Protein AF-A0A7W5Q5V3-F1 (afdb_monomer_lite)

Secondary structure (DSSP, 8-state):
---THHHHHHHHHHHHHHHHHTT-GGGHHHHHHHHHHHHHHHHHHHHHHHHH-TTSPPB-HHHHHHHHHHTTS--HHHHHHHHHHHHHTTSEEE---S-GGG--EEE-HHHHHHHHHHHH-

Structure (mmCIF, N/CA/C/O backbone):
data_AF-A0A7W5Q5V3-F1
#
_entry.id   AF-A0A7W5Q5V3-F1
#
loop_
_atom_site.group_PDB
_atom_site.id
_atom_site.type_symbol
_atom_site.label_atom_id
_atom_site.label_alt_id
_atom_site.label_comp_id
_atom_site.label_asym_id
_atom_site.label_entity_id
_atom_site.label_seq_id
_atom_site.pdbx_PDB_ins_code
_atom_site.Cartn_x
_atom_site.Cartn_y
_atom_site.Cartn_z
_atom_site.occupancy
_atom_site.B_iso_or_equiv
_atom_site.auth_seq_id
_atom_site.auth_comp_id
_atom_site.auth_asym_id
_atom_site.auth_atom_id
_atom_site.pdbx_PDB_model_num
ATOM 1 N N . MET A 1 1 ? -6.103 -21.461 3.390 1.00 38.94 1 MET A N 1
ATOM 2 C CA . MET A 1 1 ? -4.773 -20.931 3.754 1.00 38.94 1 MET A CA 1
ATOM 3 C C . MET A 1 1 ? -4.453 -19.844 2.753 1.00 38.94 1 MET A C 1
ATOM 5 O O . MET A 1 1 ? -4.415 -20.151 1.572 1.00 38.94 1 MET A O 1
ATOM 9 N N . ALA A 1 2 ? -4.349 -18.593 3.192 1.00 44.75 2 ALA A N 1
ATOM 10 C CA . ALA A 1 2 ? -3.824 -17.533 2.341 1.00 44.75 2 ALA A CA 1
ATOM 11 C C . ALA A 1 2 ? -2.324 -17.766 2.206 1.00 44.75 2 ALA A C 1
ATOM 13 O O . ALA A 1 2 ? -1.632 -17.876 3.216 1.00 44.75 2 ALA A O 1
ATOM 14 N N . ASP A 1 3 ? -1.875 -17.975 0.981 1.00 50.19 3 ASP A N 1
ATOM 15 C CA . ASP A 1 3 ? -0.539 -18.459 0.697 1.00 50.19 3 ASP A CA 1
ATOM 16 C C . ASP A 1 3 ? 0.484 -17.327 0.885 1.00 50.19 3 ASP A C 1
ATOM 18 O O . ASP A 1 3 ? 0.338 -16.236 0.328 1.00 50.19 3 ASP A O 1
ATOM 22 N N . ALA A 1 4 ? 1.529 -17.592 1.673 1.00 59.59 4 ALA A N 1
ATOM 23 C CA . ALA A 1 4 ? 2.679 -16.701 1.829 1.00 59.59 4 ALA A CA 1
ATOM 24 C C . ALA A 1 4 ? 3.370 -16.408 0.479 1.00 59.59 4 ALA A C 1
ATOM 26 O O . ALA A 1 4 ? 4.156 -15.464 0.371 1.00 59.59 4 ALA A O 1
ATOM 27 N N . SER A 1 5 ? 3.041 -17.182 -0.562 1.00 63.44 5 SER A N 1
ATOM 28 C CA . SER A 1 5 ? 3.437 -16.932 -1.944 1.00 63.44 5 SER A CA 1
ATOM 29 C C . SER A 1 5 ? 2.993 -15.574 -2.482 1.00 63.44 5 SER A C 1
ATOM 31 O O . SER A 1 5 ? 3.729 -15.006 -3.280 1.00 63.44 5 SER A O 1
ATOM 33 N N . PHE A 1 6 ? 1.864 -14.997 -2.043 1.00 64.62 6 PHE A N 1
ATOM 34 C CA . PHE A 1 6 ? 1.390 -13.727 -2.610 1.00 64.62 6 PHE A CA 1
ATOM 35 C C . PHE A 1 6 ? 2.331 -12.562 -2.280 1.00 64.62 6 PHE A C 1
ATOM 37 O O . PHE A 1 6 ? 2.750 -11.817 -3.167 1.00 64.62 6 PHE A O 1
ATOM 44 N N . ALA A 1 7 ? 2.721 -12.432 -1.011 1.00 66.06 7 ALA A N 1
ATOM 45 C CA . ALA A 1 7 ? 3.658 -11.399 -0.583 1.00 66.06 7 ALA A CA 1
ATOM 46 C C . ALA A 1 7 ? 5.061 -11.617 -1.166 1.00 66.06 7 ALA A C 1
ATOM 48 O O . ALA A 1 7 ? 5.731 -10.652 -1.542 1.00 66.06 7 ALA A O 1
ATOM 49 N N . ALA A 1 8 ? 5.492 -12.878 -1.284 1.00 72.38 8 ALA A N 1
ATOM 50 C CA . ALA A 1 8 ? 6.761 -13.229 -1.911 1.00 72.38 8 ALA A CA 1
ATOM 51 C C . ALA A 1 8 ? 6.774 -12.876 -3.409 1.00 72.38 8 ALA A C 1
ATOM 53 O O . ALA A 1 8 ? 7.671 -12.163 -3.854 1.00 72.38 8 ALA A O 1
ATOM 54 N N . ALA A 1 9 ? 5.745 -13.276 -4.159 1.00 71.12 9 ALA A N 1
ATOM 55 C CA . ALA A 1 9 ? 5.604 -12.987 -5.584 1.00 71.12 9 ALA A CA 1
ATOM 56 C C . ALA A 1 9 ? 5.512 -11.479 -5.853 1.00 71.12 9 ALA A C 1
ATOM 58 O O . ALA A 1 9 ? 6.151 -10.962 -6.769 1.00 71.12 9 ALA A O 1
ATOM 59 N N . LEU A 1 10 ? 4.776 -10.740 -5.017 1.00 71.62 10 LEU A N 1
ATOM 60 C CA . LEU A 1 10 ? 4.713 -9.287 -5.124 1.00 71.62 10 LEU A CA 1
ATOM 61 C C . LEU A 1 10 ? 6.079 -8.637 -4.875 1.00 71.62 10 LEU A C 1
ATOM 63 O O . LEU A 1 10 ? 6.469 -7.716 -5.594 1.00 71.62 10 LEU A O 1
ATOM 67 N N . ARG A 1 11 ? 6.820 -9.107 -3.866 1.00 75.19 11 ARG A N 1
ATOM 68 C CA . ARG A 1 11 ? 8.181 -8.635 -3.592 1.00 75.19 11 ARG A CA 1
ATOM 69 C C . ARG A 1 11 ? 9.110 -8.920 -4.772 1.00 75.19 11 ARG A C 1
ATOM 71 O O . ARG A 1 11 ? 9.891 -8.045 -5.135 1.00 75.19 11 ARG A O 1
ATOM 78 N N . GLU A 1 12 ? 9.043 -10.106 -5.365 1.00 78.94 12 GLU A N 1
ATOM 79 C CA . GLU A 1 12 ? 9.849 -10.467 -6.537 1.00 78.94 12 GLU A CA 1
ATOM 80 C C . GLU A 1 12 ? 9.538 -9.564 -7.732 1.00 78.94 12 GLU A C 1
ATOM 82 O O . GLU A 1 12 ? 10.447 -8.915 -8.256 1.00 78.94 12 GLU A O 1
ATOM 87 N N . ALA A 1 13 ? 8.256 -9.401 -8.072 1.00 72.06 13 ALA A N 1
ATOM 88 C CA . ALA A 1 13 ? 7.819 -8.480 -9.119 1.00 72.06 13 ALA A CA 1
ATOM 89 C C . ALA A 1 13 ? 8.289 -7.038 -8.846 1.00 72.06 13 ALA A C 1
ATOM 91 O O . ALA A 1 13 ? 8.754 -6.339 -9.750 1.00 72.06 13 ALA A O 1
ATOM 92 N N . ALA A 1 14 ? 8.235 -6.591 -7.586 1.00 71.69 14 ALA A N 1
ATOM 93 C CA . ALA A 1 14 ? 8.728 -5.279 -7.182 1.00 71.69 14 ALA A CA 1
ATOM 94 C C . ALA A 1 14 ? 10.235 -5.122 -7.424 1.00 71.69 14 ALA A C 1
ATOM 96 O O . ALA A 1 14 ? 10.678 -4.087 -7.926 1.00 71.69 14 ALA A O 1
ATOM 97 N N . LEU A 1 15 ? 11.030 -6.137 -7.084 1.00 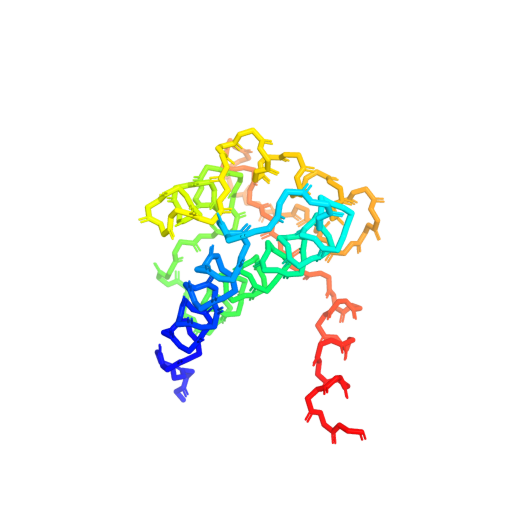78.56 15 LEU A N 1
ATOM 98 C CA . LEU A 1 15 ? 12.481 -6.122 -7.263 1.00 78.56 15 LEU A CA 1
ATOM 99 C C . LEU A 1 15 ? 12.874 -6.095 -8.743 1.00 78.56 15 LEU A C 1
ATOM 101 O O . LEU A 1 15 ? 13.772 -5.332 -9.111 1.00 78.56 15 LEU A O 1
ATOM 105 N N . GLU A 1 16 ? 12.192 -6.863 -9.593 1.00 76.12 16 GLU A N 1
ATOM 106 C CA . GLU A 1 16 ? 12.409 -6.840 -11.043 1.00 76.12 16 GLU A CA 1
ATOM 107 C C . GLU A 1 16 ? 12.073 -5.472 -11.646 1.00 76.12 16 GLU A C 1
ATOM 109 O O . GLU A 1 16 ? 12.879 -4.884 -12.375 1.00 76.12 16 GLU A O 1
ATOM 114 N N . LEU A 1 17 ? 10.927 -4.900 -11.270 1.00 67.75 17 LEU A N 1
ATOM 115 C CA . LEU A 1 17 ? 10.507 -3.572 -11.718 1.00 67.75 17 LEU A CA 1
ATOM 116 C C . LEU A 1 17 ? 11.478 -2.471 -11.260 1.00 67.75 17 LEU A C 1
ATOM 118 O O . LEU A 1 17 ? 11.837 -1.589 -12.044 1.00 67.75 17 LEU A O 1
ATOM 122 N N . LEU A 1 18 ? 11.981 -2.541 -10.023 1.00 69.19 18 LEU A N 1
ATOM 123 C CA . LEU A 1 18 ? 13.013 -1.628 -9.513 1.00 69.19 18 LEU A CA 1
ATOM 124 C C . LEU A 1 18 ? 14.356 -1.787 -10.240 1.00 69.19 18 LEU A C 1
ATOM 126 O O . LEU A 1 18 ? 15.088 -0.808 -10.418 1.00 69.19 18 LEU A O 1
ATOM 130 N N . ALA A 1 19 ? 14.708 -3.004 -10.654 1.00 74.50 19 ALA A N 1
ATOM 131 C CA . ALA A 1 19 ? 15.919 -3.253 -11.426 1.00 74.50 19 ALA A CA 1
ATOM 132 C C . ALA A 1 19 ? 15.833 -2.618 -12.823 1.00 74.50 19 ALA A C 1
ATOM 134 O O . ALA A 1 19 ? 16.805 -2.011 -13.280 1.00 74.50 19 ALA A O 1
ATOM 135 N N . ILE A 1 20 ? 14.662 -2.688 -13.465 1.00 67.31 20 ILE A N 1
ATOM 136 C CA . ILE A 1 20 ? 14.375 -1.999 -14.732 1.00 67.31 20 ILE A CA 1
ATOM 137 C C . ILE A 1 20 ? 14.416 -0.475 -14.530 1.00 67.31 20 ILE A C 1
ATOM 139 O O . ILE A 1 20 ? 15.057 0.236 -15.306 1.00 67.31 20 ILE A O 1
ATOM 143 N N . HIS A 1 21 ? 13.820 0.023 -13.442 1.00 61.50 21 HIS A N 1
ATOM 144 C CA . HIS A 1 21 ? 13.783 1.445 -13.083 1.00 61.50 21 HIS A CA 1
ATOM 145 C C . HIS A 1 21 ? 15.176 2.098 -13.019 1.00 61.50 21 HIS A C 1
ATOM 147 O O . HIS A 1 21 ? 15.357 3.213 -13.512 1.00 61.50 21 HIS A O 1
ATOM 153 N N . ARG A 1 22 ? 16.183 1.413 -12.463 1.00 65.81 22 ARG A N 1
ATOM 154 C CA . ARG A 1 22 ? 17.539 1.974 -12.297 1.00 65.81 22 ARG A CA 1
ATOM 155 C C . ARG A 1 22 ? 18.311 2.172 -13.606 1.00 65.81 22 ARG A C 1
ATOM 157 O O . ARG A 1 22 ? 19.332 2.852 -13.595 1.00 65.81 22 ARG A O 1
ATOM 164 N N . ARG A 1 23 ? 17.861 1.588 -14.722 1.00 69.44 23 ARG A N 1
ATOM 165 C CA . ARG A 1 23 ? 18.621 1.549 -15.985 1.00 69.44 23 ARG A CA 1
ATOM 166 C C . ARG A 1 23 ? 18.304 2.691 -16.962 1.00 69.44 23 ARG A C 1
ATOM 168 O O . ARG A 1 23 ? 19.060 2.864 -17.911 1.00 69.44 23 ARG A O 1
ATOM 175 N N . ALA A 1 24 ? 17.236 3.478 -16.764 1.00 60.72 24 ALA A N 1
ATOM 176 C CA . ALA A 1 24 ? 16.816 4.493 -17.745 1.00 60.72 24 ALA A CA 1
ATOM 177 C C . ALA A 1 24 ? 16.124 5.737 -17.117 1.00 60.72 24 ALA A C 1
ATOM 179 O O . ALA A 1 24 ? 14.959 5.674 -16.729 1.00 60.72 24 ALA A O 1
ATOM 180 N N . PRO A 1 25 ? 16.779 6.915 -17.070 1.00 53.34 25 PRO A N 1
ATOM 181 C CA . PRO A 1 25 ? 16.244 8.123 -16.416 1.00 53.34 25 PRO A CA 1
ATOM 182 C C . PRO A 1 25 ? 15.118 8.875 -17.154 1.00 53.34 25 PRO A C 1
ATOM 184 O O . PRO A 1 25 ? 14.448 9.699 -16.547 1.00 53.34 25 PRO A O 1
ATOM 187 N N . ARG A 1 26 ? 14.844 8.614 -18.444 1.00 54.12 26 ARG A N 1
ATOM 188 C CA . ARG A 1 26 ? 13.681 9.206 -19.160 1.00 54.12 26 ARG A CA 1
ATOM 189 C C . ARG A 1 26 ? 12.332 8.582 -18.766 1.00 54.12 26 ARG A C 1
ATOM 191 O O . ARG A 1 26 ? 11.280 9.036 -19.202 1.00 54.12 26 ARG A O 1
ATOM 198 N N . VAL A 1 27 ? 12.368 7.560 -17.917 1.00 58.94 27 VAL A N 1
ATOM 199 C CA . VAL A 1 27 ? 11.244 6.697 -17.546 1.00 58.94 27 VAL A CA 1
ATOM 200 C C . VAL A 1 27 ? 10.504 7.231 -16.306 1.00 58.94 27 VAL A C 1
ATOM 202 O O . VAL A 1 27 ? 9.571 6.602 -15.846 1.00 58.94 27 VAL A O 1
ATOM 205 N N . VAL A 1 28 ? 10.845 8.411 -15.769 1.00 57.72 28 VAL A N 1
ATOM 206 C CA . VAL A 1 28 ? 10.310 8.938 -14.488 1.00 57.72 28 VAL A CA 1
ATOM 207 C C . VAL A 1 28 ? 8.780 8.889 -14.371 1.00 57.72 28 VAL A C 1
ATOM 209 O O . VAL A 1 28 ? 8.286 8.496 -13.319 1.00 57.72 28 VAL A O 1
ATOM 212 N N . ARG A 1 29 ? 8.018 9.224 -15.426 1.00 64.25 29 ARG A N 1
ATOM 213 C CA . ARG A 1 29 ? 6.543 9.137 -15.372 1.00 64.25 29 ARG A CA 1
ATOM 214 C C . ARG A 1 29 ? 6.050 7.688 -15.340 1.00 64.25 29 ARG A C 1
ATOM 216 O O . ARG A 1 29 ? 5.291 7.329 -14.455 1.00 64.25 29 ARG A O 1
ATOM 223 N N . TYR A 1 30 ? 6.577 6.846 -16.226 1.00 62.22 30 TYR A N 1
ATOM 224 C CA . TYR A 1 30 ? 6.274 5.411 -16.254 1.00 62.22 30 TYR A CA 1
ATOM 225 C C . TYR A 1 30 ? 6.703 4.695 -14.957 1.00 62.22 30 TYR A C 1
ATOM 227 O O . TYR A 1 30 ? 5.998 3.838 -14.444 1.00 62.22 30 TYR A O 1
ATOM 235 N N . VAL A 1 31 ? 7.831 5.094 -14.368 1.00 59.88 31 VAL A N 1
ATOM 236 C CA . VAL A 1 31 ? 8.317 4.619 -13.066 1.00 59.88 31 VAL A CA 1
ATOM 237 C C . VAL A 1 31 ? 7.393 5.053 -11.943 1.00 59.88 31 VAL A C 1
ATOM 239 O O . VAL A 1 31 ? 7.141 4.253 -11.052 1.00 59.88 31 VAL A O 1
ATOM 242 N N . ALA A 1 32 ? 6.934 6.305 -11.934 1.00 71.75 32 ALA A N 1
ATOM 243 C CA . ALA A 1 32 ? 6.016 6.777 -10.905 1.00 71.75 32 ALA A CA 1
ATOM 244 C C . ALA A 1 32 ? 4.713 5.970 -10.940 1.00 71.75 32 ALA A C 1
ATOM 246 O O . ALA A 1 32 ? 4.216 5.589 -9.882 1.00 71.75 32 ALA A O 1
ATOM 247 N N . ASP A 1 33 ? 4.223 5.632 -12.135 1.00 80.31 33 ASP A N 1
ATOM 248 C CA . ASP A 1 33 ? 3.049 4.778 -12.312 1.00 80.31 33 ASP A CA 1
ATOM 249 C C . ASP A 1 33 ? 3.312 3.344 -11.813 1.00 80.31 33 ASP A C 1
ATOM 251 O O . ASP A 1 33 ? 2.506 2.795 -11.060 1.00 80.31 33 ASP A O 1
ATOM 255 N N . LEU A 1 34 ? 4.478 2.762 -12.122 1.00 80.94 34 LEU A N 1
ATOM 256 C CA . LEU A 1 34 ? 4.880 1.441 -11.617 1.00 80.94 34 LEU A CA 1
ATOM 257 C C . LEU A 1 34 ? 5.094 1.413 -10.098 1.00 80.94 34 LEU A C 1
ATOM 259 O O . LEU A 1 34 ? 4.663 0.481 -9.423 1.00 80.94 34 LEU A O 1
ATOM 263 N N . GLN A 1 35 ? 5.750 2.429 -9.538 1.00 84.81 35 GLN A N 1
ATOM 264 C CA . GLN A 1 35 ? 5.948 2.554 -8.099 1.00 84.81 35 GLN A CA 1
ATOM 265 C C . GLN A 1 35 ? 4.599 2.717 -7.401 1.00 84.81 35 GLN A C 1
ATOM 267 O O . GLN A 1 35 ? 4.356 2.034 -6.412 1.00 84.81 35 GLN A O 1
ATOM 272 N N . LYS A 1 36 ? 3.699 3.565 -7.922 1.00 88.12 36 LYS A N 1
ATOM 273 C CA . LYS A 1 36 ? 2.333 3.698 -7.398 1.00 88.12 36 LYS A CA 1
ATOM 274 C C . LYS A 1 36 ? 1.573 2.379 -7.452 1.00 88.12 36 LYS A C 1
ATOM 276 O O . LYS A 1 36 ? 0.933 2.034 -6.463 1.00 88.12 36 LYS A O 1
ATOM 281 N N . TRP A 1 37 ? 1.692 1.624 -8.542 1.00 87.62 37 TRP A N 1
ATOM 282 C CA . TRP A 1 37 ? 1.100 0.293 -8.638 1.00 87.62 37 TRP A CA 1
ATOM 283 C C . TRP A 1 37 ? 1.640 -0.641 -7.545 1.00 87.62 37 TRP A C 1
ATOM 285 O O . TRP A 1 37 ? 0.851 -1.210 -6.794 1.00 87.62 37 TRP A O 1
ATOM 295 N N . LEU A 1 38 ? 2.962 -0.722 -7.360 1.00 87.19 38 LEU A N 1
ATOM 296 C CA . LEU A 1 38 ? 3.580 -1.539 -6.305 1.00 87.19 38 LEU A CA 1
ATOM 297 C C . LEU A 1 38 ? 3.159 -1.119 -4.892 1.00 87.19 38 LEU A C 1
ATOM 299 O O . LEU A 1 38 ? 2.920 -1.972 -4.040 1.00 87.19 38 LEU A O 1
ATOM 303 N N . LEU A 1 39 ? 3.047 0.186 -4.638 1.00 91.69 39 LEU A N 1
ATOM 304 C CA . LEU A 1 39 ? 2.559 0.720 -3.366 1.00 91.69 39 LEU A CA 1
ATOM 305 C C . LEU A 1 39 ? 1.117 0.267 -3.089 1.00 91.69 39 LEU A C 1
ATOM 307 O O . LEU A 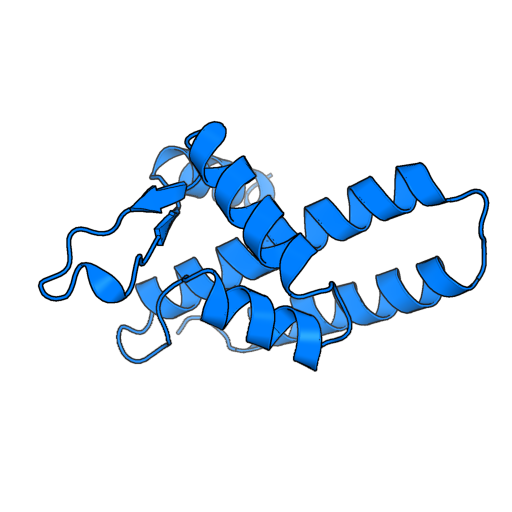1 39 ? 0.815 -0.176 -1.977 1.00 91.69 39 LEU A O 1
ATOM 311 N N . SER A 1 40 ? 0.245 0.315 -4.099 1.00 92.06 40 SER A N 1
ATOM 312 C CA . SER A 1 40 ? -1.139 -0.153 -3.985 1.00 92.06 40 SER A CA 1
ATOM 313 C C . SER A 1 40 ? -1.212 -1.661 -3.756 1.00 92.06 40 SER A C 1
ATOM 315 O O . SER A 1 40 ? -1.942 -2.103 -2.870 1.00 92.06 40 SER A O 1
ATOM 317 N N . GLN A 1 41 ? -0.406 -2.446 -4.476 1.00 89.62 41 GLN A N 1
ATOM 318 C CA . GLN A 1 41 ? -0.335 -3.895 -4.280 1.00 89.62 41 GLN A CA 1
ATOM 319 C C . GLN A 1 41 ? 0.170 -4.258 -2.877 1.00 89.62 41 GLN A C 1
ATOM 321 O O . GLN A 1 41 ? -0.418 -5.110 -2.219 1.00 89.62 41 GLN A O 1
ATOM 326 N N . ALA A 1 42 ? 1.205 -3.580 -2.369 1.00 91.12 42 ALA A N 1
ATOM 327 C CA . ALA A 1 42 ? 1.743 -3.842 -1.032 1.00 91.12 42 ALA A CA 1
ATOM 328 C C . ALA A 1 42 ? 0.717 -3.525 0.066 1.00 91.12 42 ALA A C 1
ATOM 330 O O . ALA A 1 42 ? 0.554 -4.286 1.018 1.00 91.12 42 ALA A O 1
ATOM 331 N N . THR A 1 43 ? -0.019 -2.424 -0.098 1.00 93.75 43 THR A N 1
ATOM 332 C CA . THR A 1 43 ? -1.083 -2.023 0.831 1.00 93.75 43 THR A CA 1
ATOM 333 C C . THR A 1 43 ? -2.219 -3.056 0.847 1.00 93.75 43 THR A C 1
ATOM 335 O O . THR A 1 43 ? -2.695 -3.436 1.919 1.00 93.75 43 THR A O 1
ATOM 338 N N . LEU A 1 44 ? -2.625 -3.561 -0.325 1.00 92.31 44 LEU A N 1
ATOM 339 C CA . LEU A 1 44 ? -3.637 -4.615 -0.447 1.00 92.31 44 LEU A CA 1
ATOM 340 C C . LEU A 1 44 ? -3.160 -5.959 0.111 1.00 92.31 44 LEU A C 1
ATOM 342 O O . LEU A 1 44 ? -3.933 -6.631 0.791 1.00 92.31 44 LEU A O 1
ATOM 346 N N . ALA A 1 45 ? -1.899 -6.329 -0.118 1.00 90.81 45 ALA A N 1
ATOM 347 C CA . ALA A 1 45 ? -1.309 -7.544 0.437 1.00 90.81 45 ALA A CA 1
ATOM 348 C C . ALA A 1 45 ? -1.399 -7.544 1.967 1.00 90.81 45 ALA A C 1
ATOM 350 O O . ALA A 1 45 ? -1.983 -8.455 2.548 1.00 90.81 45 ALA A O 1
ATOM 351 N N . MET A 1 46 ? -0.928 -6.472 2.609 1.00 91.88 46 MET A N 1
ATOM 352 C CA . MET A 1 46 ? -0.985 -6.330 4.066 1.00 91.88 46 MET A CA 1
ATOM 353 C C . MET A 1 46 ? -2.426 -6.350 4.600 1.00 91.88 46 MET A C 1
ATOM 355 O O . MET A 1 46 ? -2.694 -6.946 5.645 1.00 91.88 46 MET A O 1
ATOM 359 N N . HIS A 1 47 ? -3.367 -5.719 3.885 1.00 93.38 47 HIS A N 1
ATOM 360 C CA . HIS A 1 47 ? -4.792 -5.762 4.227 1.00 93.38 47 HIS A CA 1
ATOM 361 C C . HIS A 1 47 ? -5.324 -7.199 4.229 1.00 93.38 47 HIS A C 1
ATOM 363 O O . HIS A 1 47 ? -5.920 -7.637 5.215 1.00 93.38 47 HIS A O 1
ATOM 369 N N . PHE A 1 48 ? -5.080 -7.957 3.159 1.00 91.62 48 PHE A N 1
ATOM 370 C CA . PHE A 1 48 ? -5.569 -9.329 3.053 1.00 91.62 48 PHE A CA 1
ATOM 371 C C . PHE A 1 48 ? -4.862 -10.289 4.011 1.00 91.62 48 PHE A C 1
ATOM 373 O O . PHE A 1 48 ? -5.533 -11.129 4.608 1.00 91.62 48 PHE A O 1
ATOM 380 N N . GLU A 1 49 ? -3.557 -10.137 4.238 1.00 90.81 49 GLU A N 1
ATOM 381 C CA . GLU A 1 49 ? -2.823 -10.905 5.250 1.00 90.81 49 GLU A CA 1
ATOM 382 C C . GLU A 1 49 ? -3.436 -10.724 6.639 1.00 90.81 49 GLU A C 1
ATOM 384 O O . GLU A 1 49 ? -3.720 -11.709 7.319 1.00 90.81 49 GLU A O 1
ATOM 389 N N . ARG A 1 50 ? -3.713 -9.477 7.044 1.00 91.25 50 ARG A N 1
ATOM 390 C CA . ARG A 1 50 ? -4.389 -9.171 8.313 1.00 91.25 50 ARG A CA 1
ATOM 391 C C . ARG A 1 50 ? -5.807 -9.734 8.362 1.00 91.25 50 ARG A C 1
ATOM 393 O O . ARG A 1 50 ? -6.218 -10.254 9.398 1.00 91.25 50 ARG A O 1
ATOM 400 N N . LYS A 1 51 ? -6.563 -9.619 7.268 1.00 89.69 51 LYS A N 1
ATOM 401 C CA . LYS A 1 51 ? -7.942 -10.122 7.174 1.00 89.69 51 LYS A CA 1
ATOM 402 C C . LYS A 1 51 ? -8.006 -11.646 7.311 1.00 89.69 51 LYS A C 1
ATOM 404 O O . LYS A 1 51 ? -8.947 -12.166 7.903 1.00 89.69 51 LYS A O 1
ATOM 409 N N . LEU A 1 52 ? -7.010 -12.352 6.777 1.00 89.94 52 LEU A N 1
ATOM 410 C CA . LEU A 1 52 ? -6.922 -13.816 6.789 1.00 89.94 52 LEU A CA 1
ATOM 411 C C . LEU A 1 52 ? -6.256 -14.344 8.064 1.00 89.94 52 LEU A C 1
ATOM 413 O O . LEU A 1 52 ? -6.554 -15.454 8.501 1.00 89.94 52 LEU A O 1
ATOM 417 N N . ASN A 1 53 ? -5.386 -13.543 8.676 1.00 89.25 53 ASN A N 1
ATOM 418 C CA . ASN A 1 53 ? -4.732 -13.835 9.938 1.00 89.25 53 ASN A CA 1
ATOM 419 C C . ASN A 1 53 ? -4.705 -12.584 10.840 1.00 89.25 53 ASN A C 1
ATOM 421 O O . ASN A 1 53 ? -3.815 -11.736 10.704 1.00 89.25 53 ASN A O 1
ATOM 425 N N . PRO A 1 54 ? -5.604 -12.495 11.840 1.00 87.62 54 PRO A N 1
ATOM 426 C CA . PRO A 1 54 ? -5.620 -11.410 12.820 1.00 87.62 54 PRO A CA 1
ATOM 427 C C . PRO A 1 54 ? -4.379 -11.319 13.725 1.00 87.62 54 PRO A C 1
ATOM 429 O O . PRO A 1 54 ? -4.363 -10.485 14.628 1.00 87.62 54 PRO A O 1
ATOM 432 N N . ALA A 1 55 ? -3.347 -12.147 13.542 1.00 89.19 55 ALA A N 1
ATOM 433 C CA . ALA A 1 55 ? -2.038 -11.957 14.168 1.00 89.19 55 ALA A CA 1
ATOM 434 C C . ALA A 1 55 ? -1.081 -11.094 13.320 1.00 89.19 55 ALA A C 1
ATOM 436 O O . ALA A 1 55 ? -0.147 -10.513 13.870 1.00 89.19 55 ALA A O 1
ATOM 437 N N . CYS A 1 56 ? -1.306 -10.965 12.006 1.00 88.44 56 CYS A N 1
ATOM 438 C CA . CYS A 1 56 ? -0.465 -10.137 11.134 1.00 88.44 56 CYS A CA 1
ATOM 439 C C . CYS A 1 56 ? -0.608 -8.642 11.473 1.00 88.44 56 CYS A C 1
ATOM 441 O O . CYS A 1 56 ? -1.663 -8.234 11.955 1.00 88.44 56 CYS A O 1
ATOM 443 N N . PRO A 1 57 ? 0.401 -7.788 11.240 1.00 87.56 57 PRO A N 1
ATOM 444 C CA . PRO A 1 57 ? 0.291 -6.359 11.533 1.00 87.56 57 PRO A CA 1
ATOM 445 C C . PRO A 1 57 ? -0.855 -5.679 10.756 1.00 87.56 57 PRO A C 1
ATOM 447 O O . PRO A 1 57 ? -1.084 -6.017 9.596 1.00 87.56 57 PRO A O 1
ATOM 450 N N . PRO A 1 58 ? -1.574 -4.704 11.345 1.00 91.31 58 PRO A N 1
ATOM 451 C CA . PRO A 1 58 ? -2.562 -3.918 10.608 1.00 91.31 58 PRO A CA 1
ATOM 452 C C . PRO A 1 58 ? -1.889 -3.006 9.572 1.00 91.31 58 PRO A C 1
ATOM 454 O O . PRO A 1 58 ? -0.714 -2.643 9.719 1.00 91.31 58 PRO A O 1
ATOM 457 N N . VAL A 1 59 ? -2.649 -2.562 8.567 1.00 94.25 59 VAL A N 1
ATOM 458 C CA . VAL A 1 59 ? -2.177 -1.542 7.622 1.00 94.25 59 VAL A CA 1
ATOM 459 C C . VAL A 1 59 ? -2.120 -0.202 8.345 1.00 94.25 59 VAL A C 1
ATOM 461 O O . VAL A 1 59 ? -3.136 0.412 8.644 1.00 94.25 59 VAL A O 1
ATOM 464 N N . THR A 1 60 ? -0.911 0.258 8.635 1.00 93.94 60 THR A N 1
ATOM 465 C CA . THR A 1 60 ? -0.638 1.601 9.156 1.00 93.94 60 THR A CA 1
ATOM 466 C C . THR A 1 60 ? 0.413 2.249 8.271 1.00 93.94 60 THR A C 1
ATOM 468 O O . THR A 1 60 ? 1.181 1.551 7.604 1.00 93.94 60 THR A O 1
ATOM 471 N N . ALA A 1 61 ? 0.497 3.581 8.289 1.00 92.12 61 ALA A N 1
ATOM 472 C CA . ALA A 1 61 ? 1.538 4.285 7.543 1.00 92.12 61 ALA A CA 1
ATOM 473 C C . ALA A 1 61 ? 2.945 3.802 7.945 1.00 92.12 61 ALA A C 1
ATOM 475 O O . ALA A 1 61 ? 3.793 3.605 7.080 1.00 92.12 61 ALA A O 1
ATOM 476 N N . SER A 1 62 ? 3.161 3.530 9.237 1.00 92.50 62 SER A N 1
ATOM 477 C CA . SER A 1 62 ? 4.433 3.023 9.762 1.00 92.50 62 SER A CA 1
ATOM 478 C C . SER A 1 62 ? 4.746 1.602 9.292 1.00 92.50 62 SER A C 1
ATOM 480 O O . SER A 1 62 ? 5.861 1.352 8.839 1.00 92.50 62 SER A O 1
ATOM 482 N N . ASN A 1 63 ? 3.785 0.673 9.362 1.00 92.56 63 ASN A N 1
ATOM 483 C CA . ASN A 1 63 ? 4.010 -0.713 8.934 1.00 92.56 63 ASN A CA 1
ATOM 484 C C . ASN A 1 63 ? 4.234 -0.796 7.419 1.00 92.56 63 ASN A C 1
ATOM 486 O O . ASN A 1 63 ? 5.143 -1.494 6.974 1.00 92.56 63 ASN A O 1
ATOM 490 N N . LEU A 1 64 ? 3.454 -0.038 6.641 1.00 92.75 64 LEU A N 1
ATOM 491 C CA . LEU A 1 64 ? 3.612 0.045 5.191 1.00 92.75 64 LEU A CA 1
ATOM 492 C C . LEU A 1 64 ? 4.973 0.650 4.827 1.00 92.75 64 LEU A C 1
ATOM 494 O O . LEU A 1 64 ? 5.708 0.088 4.018 1.00 92.75 64 LEU A O 1
ATOM 498 N N . ALA A 1 65 ? 5.348 1.768 5.454 1.00 93.31 65 ALA A N 1
ATOM 499 C CA . ALA A 1 65 ? 6.641 2.398 5.219 1.00 93.31 65 ALA A CA 1
ATOM 500 C C . ALA A 1 65 ? 7.808 1.471 5.570 1.00 93.31 65 ALA A C 1
ATOM 502 O O . ALA A 1 65 ? 8.749 1.367 4.786 1.00 93.31 65 ALA A O 1
ATOM 503 N N . LYS A 1 66 ? 7.735 0.771 6.709 1.00 92.44 66 LYS A N 1
ATOM 504 C CA . LYS A 1 66 ? 8.741 -0.215 7.112 1.00 92.44 66 LYS A CA 1
ATOM 505 C C . LYS A 1 66 ? 8.916 -1.284 6.033 1.00 92.44 66 LYS A C 1
ATOM 507 O O . LYS A 1 66 ? 10.026 -1.452 5.535 1.00 92.44 66 LYS A O 1
ATOM 512 N N . PHE A 1 67 ? 7.820 -1.924 5.617 1.00 89.75 67 PHE A N 1
ATOM 513 C CA . PHE A 1 67 ? 7.840 -2.947 4.571 1.00 89.75 67 PHE A CA 1
ATOM 514 C C . PHE A 1 67 ? 8.472 -2.421 3.274 1.00 89.75 67 PHE A C 1
ATOM 516 O O . PHE A 1 67 ? 9.381 -3.034 2.718 1.00 89.75 67 PHE A O 1
ATOM 523 N N . LEU A 1 68 ? 8.044 -1.255 2.793 1.00 88.69 68 LEU A N 1
ATOM 524 C CA . LEU A 1 68 ? 8.517 -0.709 1.519 1.00 88.69 68 LEU A CA 1
ATOM 525 C C . LEU A 1 68 ? 9.989 -0.284 1.552 1.00 88.69 68 LEU A C 1
ATOM 527 O O . LEU A 1 68 ? 10.694 -0.461 0.556 1.00 88.69 68 LEU A O 1
ATOM 531 N N . VAL A 1 69 ? 10.457 0.259 2.679 1.00 90.81 69 VAL A N 1
ATOM 532 C CA . VAL A 1 69 ? 11.857 0.663 2.863 1.00 90.81 69 VAL A CA 1
ATOM 533 C C . VAL A 1 69 ? 12.763 -0.565 2.936 1.00 90.81 69 VAL A C 1
ATOM 535 O O . VAL A 1 69 ? 13.769 -0.614 2.228 1.00 90.81 69 VAL A O 1
ATOM 538 N N . GLU A 1 70 ? 12.389 -1.582 3.721 1.00 88.50 70 GLU A N 1
ATOM 539 C CA . GLU A 1 70 ? 13.130 -2.849 3.830 1.00 88.50 70 GLU A CA 1
ATOM 540 C C . GLU A 1 70 ? 13.268 -3.549 2.468 1.00 88.50 70 GLU A C 1
ATOM 542 O O . GLU A 1 70 ? 14.309 -4.132 2.159 1.00 88.50 70 GLU A O 1
ATOM 547 N 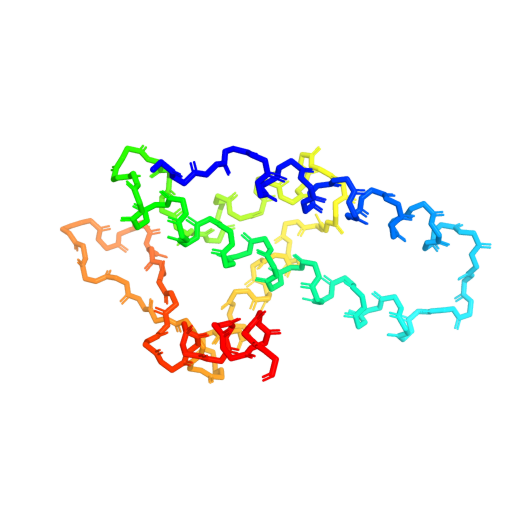N . ASN A 1 71 ? 12.251 -3.422 1.611 1.00 83.44 71 ASN A N 1
ATOM 548 C CA . ASN A 1 71 ? 12.235 -3.973 0.256 1.00 83.44 71 ASN A CA 1
ATOM 549 C C . ASN A 1 71 ? 12.802 -3.026 -0.823 1.00 83.44 71 ASN A C 1
ATOM 551 O O . ASN A 1 71 ? 12.824 -3.384 -1.998 1.00 83.44 71 ASN A O 1
ATOM 555 N N . ARG A 1 72 ? 13.294 -1.832 -0.455 1.00 82.00 72 ARG A N 1
ATOM 556 C CA . ARG A 1 72 ? 13.833 -0.804 -1.374 1.00 82.00 72 ARG A CA 1
ATOM 557 C C . ARG A 1 72 ? 12.847 -0.328 -2.457 1.00 82.00 72 ARG A C 1
ATOM 559 O O . ARG A 1 72 ? 13.285 0.107 -3.521 1.00 82.00 72 ARG A O 1
ATOM 566 N N . ILE A 1 73 ? 11.544 -0.379 -2.182 1.00 82.88 73 ILE A N 1
ATOM 567 C CA . ILE A 1 73 ? 10.470 0.009 -3.115 1.00 82.88 73 ILE A CA 1
ATOM 568 C C . ILE A 1 73 ? 10.230 1.515 -3.093 1.00 82.88 73 ILE A C 1
ATOM 570 O O . ILE A 1 73 ? 10.103 2.153 -4.140 1.00 82.88 73 ILE A O 1
ATOM 574 N N . ALA A 1 74 ? 10.158 2.101 -1.900 1.00 87.94 74 ALA A N 1
ATOM 575 C CA . ALA A 1 74 ? 9.836 3.509 -1.739 1.00 87.94 74 ALA A CA 1
ATOM 576 C C . ALA A 1 74 ? 10.386 4.071 -0.428 1.00 87.94 74 ALA A C 1
ATOM 578 O O . ALA A 1 74 ? 10.704 3.336 0.506 1.00 87.94 74 ALA A O 1
ATOM 579 N N . SER A 1 75 ? 10.481 5.399 -0.362 1.00 90.38 75 SER A N 1
ATOM 580 C CA . SER A 1 75 ? 10.816 6.088 0.882 1.00 90.38 75 SER A CA 1
ATOM 581 C C . SER A 1 75 ? 9.649 6.041 1.872 1.00 90.38 75 SER A C 1
ATOM 583 O O . SER A 1 75 ? 8.488 5.886 1.482 1.00 90.38 75 SER A O 1
ATOM 585 N N . HIS A 1 76 ? 9.948 6.281 3.149 1.00 93.94 76 HIS A N 1
ATOM 586 C CA . HIS A 1 76 ? 8.928 6.434 4.185 1.00 93.94 76 HIS A CA 1
ATOM 587 C C . HIS A 1 76 ? 7.884 7.505 3.816 1.00 93.94 76 HIS A C 1
ATOM 589 O O . HIS A 1 76 ? 6.682 7.273 3.919 1.00 93.94 76 HIS A O 1
ATOM 595 N N . ASN A 1 77 ? 8.325 8.665 3.319 1.00 94.06 77 ASN A N 1
ATOM 596 C CA . ASN A 1 77 ? 7.422 9.761 2.953 1.00 94.06 77 ASN A CA 1
ATOM 597 C C . ASN A 1 77 ? 6.510 9.392 1.782 1.00 94.06 77 ASN A C 1
ATOM 599 O O . ASN A 1 77 ? 5.327 9.727 1.792 1.00 94.06 77 ASN A O 1
ATOM 603 N N . THR A 1 78 ? 7.043 8.665 0.800 1.00 93.06 78 THR A N 1
ATOM 604 C CA . THR A 1 78 ? 6.264 8.155 -0.331 1.00 93.06 78 THR A CA 1
ATOM 605 C C . THR A 1 78 ? 5.167 7.203 0.149 1.00 93.06 78 THR A C 1
ATOM 607 O O . THR A 1 78 ? 4.023 7.341 -0.270 1.00 93.06 78 THR A O 1
ATOM 610 N N . ALA A 1 79 ? 5.484 6.292 1.075 1.00 93.00 79 ALA A N 1
ATOM 611 C CA . ALA A 1 79 ? 4.515 5.362 1.656 1.00 93.00 79 ALA A CA 1
ATOM 612 C C . ALA A 1 79 ? 3.391 6.087 2.415 1.00 93.00 79 ALA A C 1
ATOM 614 O O . ALA A 1 79 ? 2.209 5.831 2.185 1.00 93.00 79 ALA A O 1
ATOM 615 N N . VAL A 1 80 ? 3.757 7.043 3.278 1.00 94.44 80 VAL A N 1
ATOM 616 C CA . VAL A 1 80 ? 2.795 7.864 4.032 1.00 94.44 80 VAL A CA 1
ATOM 617 C C . VAL A 1 80 ? 1.890 8.649 3.083 1.00 94.44 80 VAL A C 1
ATOM 619 O O . VAL A 1 80 ? 0.676 8.688 3.277 1.00 94.44 80 VAL A O 1
ATOM 622 N N . SER A 1 81 ? 2.470 9.281 2.059 1.00 94.94 81 SER A N 1
ATOM 623 C CA . SER A 1 81 ? 1.709 10.042 1.067 1.00 94.94 81 SER A CA 1
ATOM 624 C C . SER A 1 81 ? 0.751 9.148 0.286 1.00 94.94 81 SER A C 1
ATOM 626 O O . SER A 1 81 ? -0.385 9.548 0.050 1.00 94.94 81 SER A O 1
ATOM 628 N N . HIS A 1 82 ? 1.183 7.942 -0.087 1.00 94.56 82 HIS A N 1
ATOM 629 C CA . HIS A 1 82 ? 0.352 7.007 -0.835 1.00 94.56 82 HIS A CA 1
ATOM 630 C C . HIS A 1 82 ? -0.851 6.532 -0.021 1.00 94.56 82 HIS A C 1
ATOM 632 O O . HIS A 1 82 ? -1.973 6.582 -0.512 1.00 94.56 82 HIS A O 1
ATOM 638 N N . LEU A 1 83 ? -0.658 6.150 1.246 1.00 95.06 83 LEU A N 1
ATOM 639 C CA . LEU A 1 83 ? -1.775 5.720 2.091 1.00 95.06 83 LEU A CA 1
ATOM 640 C C . LEU A 1 83 ? -2.799 6.851 2.303 1.00 95.06 83 LEU A C 1
ATOM 642 O O . LEU A 1 83 ? -4.004 6.606 2.297 1.00 95.06 83 LEU A O 1
ATOM 646 N N . LYS A 1 84 ? -2.332 8.102 2.426 1.00 94.75 84 LYS A N 1
ATOM 647 C CA . LYS A 1 84 ? -3.211 9.284 2.461 1.00 94.75 84 LYS A CA 1
ATOM 648 C C . LYS A 1 84 ? -3.974 9.481 1.150 1.00 94.75 84 LYS A C 1
ATOM 650 O O . LYS A 1 84 ? -5.153 9.811 1.190 1.00 94.75 84 LYS A O 1
ATOM 655 N N . GLU A 1 85 ? -3.321 9.281 0.008 1.00 95.44 85 GLU A N 1
ATOM 656 C CA . GLU A 1 85 ? -3.946 9.346 -1.319 1.00 95.44 85 GLU A CA 1
ATOM 657 C C . GLU A 1 85 ? -5.037 8.270 -1.465 1.00 95.44 85 GLU A C 1
ATOM 659 O O . GLU A 1 85 ? -6.162 8.584 -1.848 1.00 95.44 85 GLU A O 1
ATOM 664 N N . MET A 1 86 ? -4.765 7.026 -1.057 1.00 95.12 86 MET A N 1
ATOM 665 C CA . MET A 1 86 ? -5.761 5.944 -1.055 1.00 95.12 86 MET A CA 1
ATOM 666 C C . MET A 1 86 ? -6.961 6.258 -0.152 1.00 95.12 86 MET A C 1
ATOM 668 O O . MET A 1 86 ? -8.099 5.971 -0.523 1.00 95.12 86 MET A O 1
ATOM 672 N N . ALA A 1 87 ? -6.726 6.877 1.009 1.00 94.94 87 ALA A N 1
ATOM 673 C CA . ALA A 1 87 ? -7.796 7.332 1.892 1.00 94.94 87 ALA A CA 1
ATOM 674 C C . ALA A 1 87 ? -8.616 8.476 1.273 1.00 94.94 87 ALA A C 1
ATOM 676 O O . ALA A 1 87 ? -9.844 8.461 1.321 1.00 94.94 87 ALA A O 1
ATOM 677 N N . HIS A 1 88 ? -7.948 9.444 0.637 1.00 95.88 88 HIS A N 1
ATOM 678 C CA . HIS A 1 88 ? -8.596 10.553 -0.063 1.00 95.88 88 HIS A CA 1
ATOM 679 C C . HIS A 1 88 ? -9.548 10.060 -1.164 1.00 95.88 88 HIS A C 1
ATOM 681 O O . HIS A 1 88 ? -10.676 10.540 -1.262 1.00 95.88 88 HIS A O 1
ATOM 687 N N . TYR A 1 89 ? -9.132 9.048 -1.929 1.00 94.75 89 TYR A N 1
ATOM 688 C CA . TYR A 1 89 ? -9.959 8.407 -2.956 1.00 94.75 89 TYR A CA 1
ATOM 689 C C . TYR A 1 89 ? -10.943 7.354 -2.416 1.00 94.75 89 TYR A C 1
ATOM 691 O O . TYR A 1 89 ? -11.570 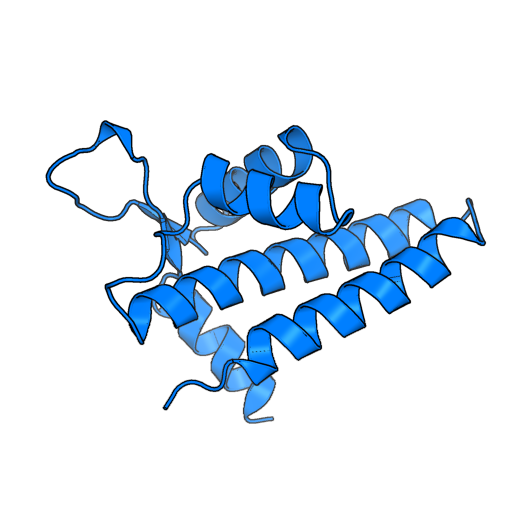6.652 -3.205 1.00 94.75 89 TYR A O 1
ATOM 699 N N . LYS A 1 90 ? -11.115 7.244 -1.089 1.00 94.94 90 LYS A N 1
ATOM 700 C CA . LYS A 1 90 ? -12.023 6.284 -0.425 1.00 94.94 90 LYS A CA 1
ATOM 701 C C . LYS A 1 90 ? -11.742 4.817 -0.774 1.00 94.94 90 LYS A C 1
ATOM 703 O O . LYS A 1 90 ? -12.633 3.969 -0.726 1.00 94.94 90 LYS A O 1
ATOM 708 N N . LEU A 1 91 ? -10.495 4.509 -1.122 1.00 95.06 91 LEU A N 1
ATOM 709 C CA . LEU A 1 91 ? -10.055 3.138 -1.355 1.00 95.06 91 LEU A CA 1
ATOM 710 C C . LEU A 1 91 ? -9.709 2.437 -0.041 1.00 95.06 91 LEU A C 1
ATOM 712 O O . LEU A 1 91 ? -9.891 1.226 0.080 1.00 95.06 91 LEU A O 1
ATOM 716 N N . PHE A 1 92 ? -9.227 3.209 0.934 1.00 96.06 92 PHE A N 1
ATOM 717 C CA . PHE A 1 92 ? -8.933 2.765 2.290 1.00 96.06 92 PHE A CA 1
ATOM 718 C C . PHE A 1 92 ? -9.642 3.657 3.307 1.00 96.06 92 PHE A C 1
ATOM 720 O O . PHE A 1 92 ? -9.779 4.862 3.102 1.00 96.06 92 PHE A O 1
ATOM 727 N N . GLU A 1 93 ? -10.055 3.075 4.424 1.00 94.94 93 GLU A N 1
ATOM 728 C CA . GLU A 1 93 ? -10.771 3.760 5.499 1.00 94.94 93 GLU A CA 1
ATOM 729 C C . GLU A 1 93 ? -10.199 3.395 6.876 1.00 94.94 93 GLU A C 1
ATOM 731 O O . GLU A 1 93 ? -9.601 2.324 7.018 1.00 94.94 93 GLU A O 1
ATOM 736 N N . PRO A 1 94 ? -10.335 4.268 7.890 1.00 93.06 94 PRO A N 1
ATOM 737 C CA . PRO A 1 94 ? -9.885 3.965 9.242 1.00 93.06 94 PRO A CA 1
ATOM 738 C C . PRO A 1 94 ? -10.622 2.765 9.836 1.00 93.06 94 PRO A C 1
ATOM 740 O O . PRO A 1 94 ? -11.832 2.621 9.675 1.00 93.06 94 PRO A O 1
ATOM 743 N N . VAL A 1 95 ? -9.898 1.948 10.594 1.00 89.19 95 VAL A N 1
ATOM 744 C CA . VAL A 1 95 ? -10.483 0.885 11.411 1.00 89.19 95 VAL A CA 1
ATOM 745 C C . VAL A 1 95 ? -10.843 1.461 12.779 1.00 89.19 95 VAL A C 1
ATOM 747 O O . VAL A 1 95 ? -9.991 2.025 13.471 1.00 89.19 95 VAL A O 1
ATOM 750 N N . GLU A 1 96 ? -12.097 1.289 13.194 1.00 77.25 96 GLU A N 1
ATOM 751 C CA . GLU A 1 96 ? -12.530 1.538 14.571 1.00 77.25 96 GLU A CA 1
ATOM 752 C C . GLU A 1 96 ? -11.780 0.568 15.503 1.00 77.25 96 GLU A C 1
ATOM 754 O O . GLU A 1 96 ? -12.042 -0.634 15.530 1.00 77.25 96 GLU A O 1
ATOM 759 N N . THR A 1 97 ? -10.791 1.080 16.238 1.00 67.88 97 THR A N 1
ATOM 760 C CA . THR A 1 97 ? -9.991 0.308 17.200 1.00 67.88 97 THR A CA 1
ATOM 761 C C . THR A 1 97 ? -10.067 0.944 18.583 1.00 67.88 97 THR A C 1
ATOM 763 O O . THR A 1 97 ? -10.279 2.152 18.719 1.00 67.88 97 THR A O 1
ATOM 766 N N . SER A 1 98 ? -9.867 0.134 19.627 1.00 65.31 98 SER A N 1
ATOM 767 C CA . SER A 1 98 ? -9.798 0.611 21.015 1.00 65.31 98 SER A CA 1
ATOM 768 C C . SER A 1 98 ? -8.621 1.564 21.252 1.00 65.31 98 SER A C 1
ATOM 770 O O . SER A 1 98 ? -8.719 2.451 22.098 1.00 65.31 98 SER A O 1
ATOM 772 N N . ASP A 1 99 ? -7.541 1.429 20.475 1.00 65.69 99 ASP A N 1
ATOM 773 C CA . ASP A 1 99 ? -6.402 2.344 20.473 1.00 65.69 99 ASP A CA 1
ATOM 774 C C . ASP A 1 99 ? -6.306 3.124 19.154 1.00 65.69 99 ASP A C 1
ATOM 776 O O . ASP A 1 99 ? -5.546 2.784 18.239 1.00 65.69 99 ASP A O 1
ATOM 780 N N . ARG A 1 100 ? -7.038 4.244 19.097 1.00 59.66 100 ARG A N 1
ATOM 781 C CA . ARG A 1 100 ? -7.022 5.202 17.976 1.00 59.66 100 ARG A CA 1
ATOM 782 C C . ARG A 1 100 ? -5.622 5.715 17.614 1.00 59.66 100 ARG A C 1
ATOM 784 O O . ARG A 1 100 ? -5.454 6.244 16.520 1.00 59.66 100 ARG A O 1
ATOM 791 N N . ARG A 1 101 ? -4.601 5.556 18.472 1.00 60.59 101 ARG A N 1
ATOM 792 C CA . ARG A 1 101 ? -3.223 5.981 18.160 1.00 60.59 101 ARG A CA 1
ATOM 793 C C . ARG A 1 101 ? -2.577 5.148 17.060 1.00 60.59 101 ARG A C 1
ATOM 795 O O . ARG A 1 101 ? -1.653 5.633 16.41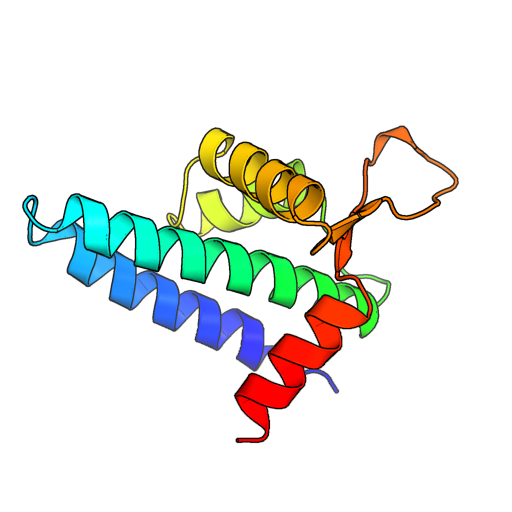1 1.00 60.59 101 ARG A O 1
ATOM 802 N N . THR A 1 102 ? -3.058 3.927 16.823 1.00 67.19 102 THR A N 1
ATOM 803 C CA . THR A 1 102 ? -2.508 3.074 15.761 1.00 67.19 102 THR A CA 1
ATOM 804 C C . THR A 1 102 ? -2.863 3.551 14.352 1.00 67.19 102 THR A C 1
ATOM 806 O O . THR A 1 102 ? -2.136 3.201 13.425 1.00 67.19 102 THR A O 1
ATOM 809 N N . ASN A 1 103 ? -3.909 4.379 14.175 1.00 83.56 103 ASN A N 1
ATOM 810 C CA . ASN A 1 103 ? -4.370 4.877 12.866 1.00 83.56 103 ASN A CA 1
ATOM 811 C C . ASN A 1 103 ? -4.409 3.766 11.798 1.00 83.56 103 ASN A C 1
ATOM 813 O O . ASN A 1 103 ? -3.921 3.937 10.677 1.00 83.56 103 ASN A O 1
ATOM 817 N N . ALA A 1 104 ? -4.913 2.594 12.191 1.00 91.69 104 ALA A N 1
ATOM 818 C CA . ALA A 1 104 ? -5.047 1.456 11.301 1.00 91.69 104 ALA A CA 1
ATOM 819 C C . ALA A 1 104 ? -6.063 1.762 10.200 1.00 91.69 104 ALA A C 1
ATOM 821 O O . ALA A 1 104 ? -7.093 2.385 10.448 1.00 91.69 104 ALA A O 1
ATOM 822 N N . MET A 1 105 ? -5.759 1.298 8.996 1.00 94.81 105 MET A N 1
ATOM 823 C CA . MET A 1 105 ? -6.580 1.438 7.805 1.00 94.81 105 MET A CA 1
ATOM 824 C C . MET A 1 105 ? -6.966 0.050 7.291 1.00 94.81 105 MET A C 1
ATOM 826 O O . MET A 1 105 ? -6.244 -0.924 7.501 1.00 94.81 105 MET A O 1
ATOM 830 N N . GLN A 1 106 ? -8.085 -0.036 6.586 1.00 95.19 106 GLN A N 1
ATOM 831 C CA . GLN A 1 106 ? -8.511 -1.227 5.856 1.00 95.19 106 GLN A CA 1
ATOM 832 C C . GLN A 1 106 ? -8.967 -0.839 4.454 1.00 95.19 106 GLN A C 1
ATOM 834 O O . GLN A 1 106 ? -9.430 0.284 4.246 1.00 95.19 106 GLN A O 1
ATOM 839 N N . ALA A 1 107 ? -8.841 -1.752 3.492 1.00 95.94 107 ALA A N 1
ATOM 840 C CA . ALA A 1 107 ? -9.446 -1.551 2.183 1.00 95.94 107 ALA A CA 1
ATOM 841 C C . ALA A 1 107 ? -10.974 -1.527 2.326 1.00 95.94 107 ALA A C 1
ATOM 843 O O . ALA A 1 107 ? -11.546 -2.326 3.071 1.00 95.94 107 ALA A O 1
ATOM 844 N N . THR A 1 108 ? -11.639 -0.632 1.600 1.00 96.44 108 THR A N 1
ATOM 845 C CA . THR A 1 108 ? -13.105 -0.620 1.551 1.00 96.44 108 THR A CA 1
ATOM 846 C C . THR A 1 108 ? -13.628 -1.849 0.807 1.00 96.44 108 THR A C 1
ATOM 848 O O . THR A 1 108 ? -12.928 -2.453 -0.012 1.00 96.44 108 THR A O 1
ATOM 851 N N . ALA A 1 109 ? -14.897 -2.201 1.035 1.00 94.06 109 ALA A N 1
ATOM 852 C CA . ALA A 1 109 ? -15.548 -3.287 0.297 1.00 94.06 109 ALA A CA 1
ATOM 853 C C . ALA A 1 109 ? -15.488 -3.075 -1.229 1.00 94.06 109 ALA A C 1
ATOM 855 O O . ALA A 1 109 ? -15.297 -4.029 -1.980 1.00 94.06 109 ALA A O 1
ATOM 856 N N . TYR A 1 110 ? -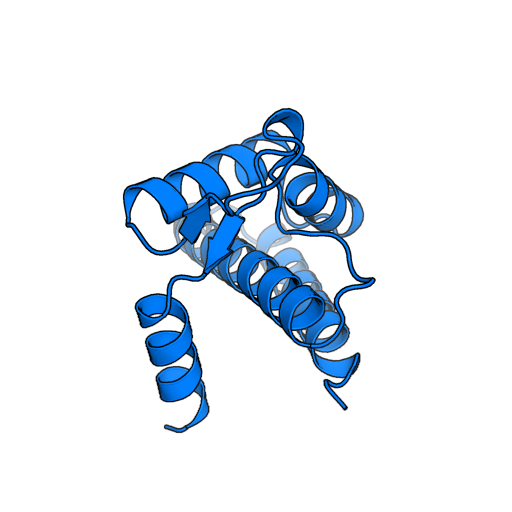15.583 -1.819 -1.677 1.00 92.69 110 TYR A N 1
ATOM 857 C CA . TYR A 1 110 ? -15.440 -1.446 -3.084 1.00 92.69 110 TYR A CA 1
ATOM 858 C C . TYR A 1 110 ? -14.046 -1.780 -3.633 1.00 92.69 110 TYR A C 1
ATOM 860 O O . TYR A 1 110 ? -13.927 -2.419 -4.676 1.00 92.69 110 TYR A O 1
ATOM 868 N N . THR A 1 111 ? -12.984 -1.422 -2.910 1.00 92.75 111 THR A N 1
ATOM 869 C CA . THR A 1 111 ? -11.608 -1.757 -3.304 1.00 92.75 111 THR A CA 1
ATOM 870 C C . THR A 1 111 ? -11.381 -3.266 -3.358 1.00 92.75 111 THR A C 1
ATOM 872 O O . THR A 1 111 ? -10.742 -3.759 -4.286 1.00 92.75 111 THR A O 1
ATOM 875 N N . GLU A 1 112 ? -11.930 -4.019 -2.398 1.00 92.75 112 GLU A N 1
ATOM 876 C CA . GLU A 1 112 ? -11.865 -5.483 -2.433 1.00 92.75 112 GLU A CA 1
ATOM 877 C C . GLU A 1 112 ? -12.598 -6.079 -3.639 1.00 92.75 112 GLU A C 1
ATOM 879 O O . GLU A 1 112 ? -12.139 -7.069 -4.204 1.00 92.75 112 GLU A O 1
ATOM 884 N N . GLN A 1 113 ? -13.727 -5.500 -4.045 1.00 89.19 113 GLN A N 1
ATOM 885 C CA . GLN A 1 113 ? -14.437 -5.934 -5.244 1.00 89.19 113 GLN A CA 1
ATOM 886 C C . GLN A 1 113 ? -13.608 -5.672 -6.506 1.00 89.19 113 GLN A C 1
ATOM 888 O O . GLN A 1 113 ? -13.475 -6.573 -7.331 1.00 89.19 113 GLN A O 1
ATOM 893 N N . LEU A 1 114 ? -13.026 -4.476 -6.641 1.00 85.62 114 LEU A N 1
ATOM 894 C CA . LEU A 1 114 ? -12.205 -4.116 -7.801 1.00 85.62 114 LEU A CA 1
ATOM 895 C C . LEU A 1 114 ? -11.016 -5.061 -7.978 1.00 85.62 114 LEU A C 1
ATOM 897 O O . LEU A 1 114 ? -10.755 -5.525 -9.085 1.00 85.62 114 LEU A O 1
ATOM 901 N N . ILE A 1 115 ? -10.301 -5.366 -6.891 1.00 83.25 115 ILE A N 1
ATOM 902 C CA . ILE A 1 115 ? -9.138 -6.250 -6.985 1.00 83.25 115 ILE A CA 1
ATOM 903 C C . ILE A 1 115 ? -9.546 -7.698 -7.285 1.00 83.25 115 ILE A C 1
ATOM 905 O O . ILE A 1 115 ? -8.843 -8.368 -8.029 1.00 83.25 115 ILE A O 1
ATOM 909 N N . ARG A 1 116 ? -10.700 -8.171 -6.789 1.00 81.50 116 ARG A N 1
ATOM 910 C CA . ARG A 1 116 ? -11.243 -9.492 -7.160 1.00 81.50 116 ARG A CA 1
ATOM 911 C C . ARG A 1 116 ? -11.583 -9.562 -8.646 1.00 81.50 116 ARG A C 1
ATOM 913 O O . ARG A 1 116 ? -11.107 -10.461 -9.319 1.00 81.50 116 ARG A O 1
ATOM 920 N N . GLN A 1 117 ? -12.309 -8.571 -9.166 1.00 78.25 117 GLN A N 1
ATOM 921 C CA . GLN A 1 117 ? -12.636 -8.487 -10.596 1.00 78.25 117 GLN A CA 1
ATOM 922 C C . GLN A 1 117 ? -11.382 -8.491 -11.474 1.00 78.25 117 GLN A C 1
ATOM 924 O O . GLN A 1 117 ? -11.360 -9.142 -12.509 1.00 78.25 117 GLN A O 1
ATOM 929 N N . TRP A 1 118 ? -10.321 -7.808 -11.040 1.00 75.81 118 TRP A N 1
ATOM 930 C CA . TRP A 1 118 ? -9.047 -7.814 -11.755 1.00 75.81 118 TRP A CA 1
ATOM 931 C C . TRP A 1 118 ? -8.401 -9.208 -11.846 1.00 75.81 118 TRP A C 1
ATOM 933 O O . TRP A 1 118 ? -7.755 -9.506 -12.847 1.00 75.81 118 TRP A O 1
ATOM 943 N N . PHE A 1 119 ? -8.570 -10.058 -10.828 1.00 70.69 119 PHE A N 1
ATOM 944 C CA . PHE A 1 119 ? -8.056 -11.431 -10.836 1.00 70.69 119 PHE A CA 1
ATOM 945 C C . PHE A 1 119 ? -8.969 -12.423 -11.562 1.00 70.69 119 PHE A C 1
ATOM 947 O O . PHE A 1 119 ? -8.465 -13.388 -12.134 1.00 70.69 119 PHE A O 1
ATOM 954 N N . ASP A 1 120 ? -10.281 -12.200 -11.524 1.00 74.06 120 ASP A N 1
ATOM 955 C CA . ASP A 1 120 ? -11.269 -13.130 -12.076 1.00 74.06 120 ASP A CA 1
ATOM 956 C C . ASP A 1 120 ? -11.420 -13.011 -13.609 1.00 74.06 120 ASP A C 1
ATOM 958 O O . ASP A 1 120 ? -11.845 -13.981 -14.239 1.00 74.06 120 ASP A O 1
ATOM 962 N N . GLY A 1 121 ? -10.992 -11.887 -14.208 1.00 50.66 121 GLY A N 1
ATOM 963 C CA . GLY A 1 121 ? -10.971 -11.662 -15.663 1.00 50.66 121 GLY A CA 1
ATOM 964 C C . GLY A 1 121 ? -12.254 -11.065 -16.225 1.00 50.66 121 GLY A C 1
ATOM 965 O O . GLY A 1 121 ? -13.304 -11.742 -16.177 1.00 50.66 121 GLY A O 1
#

Sequence (121 aa):
MADASFAAALREAALELLAIHRRAPRVVRYVADLQKWLLSQATLAMHFERKLNPACPPVTASNLAKFLVENRIASHNTAVSHLKEMAHYKLFEPVETSDRRTNAMQATAYTEQLIRQWFDG

Radius of gyration: 14.52 Å; chains: 1; bounding box: 34×32×40 Å

Foldseek 3Di:
DPDPVLVVVLLVVLVVLVVVVVPDPVCVVVNVVVLLVSLVSLLQVQQVVCVVPVVGDFRALVVSQVVCVVSVSDHSVVSNVSVVVCVVVQQKDFDDDPDCVRRGIHGDPVNVVVVVVVVVD

pLDDT: mean 81.77, std 13.74, range [38.94, 96.44]